Protein AF-A0A1J4WIC3-F1 (afdb_monomer)

Secondary structure (DSSP, 8-state):
-----TT---HHHHHHHHHHHHT-S-S-HHHHHHHHHHHTT-GGGHHHHHHHHHHHHHHHHH-----HHH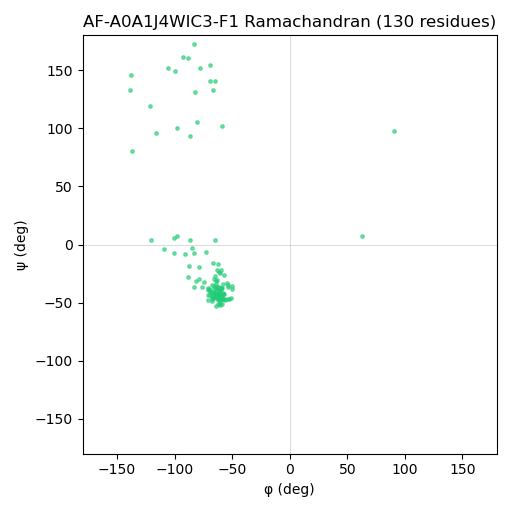HHHHHHHHHHHHHH-TTTS-HHHHHHHHHHHHHS---HHHHHHHHHHHHHHHHHHHHHTT--

pLDDT: mean 83.4, std 13.06, range [35.38, 94.88]

Sequence (132 aa):
MYNNSKDGVTLYNLKEKADQLAKSDRWEPYEYLDTCMKLQFFPAQFTLCQKLVKRAYTVLKRDNGADFETYRLLYDAGIEFLMKDPKNGDSEVVEFAFKKMKETKYKRKHMRIIFESWCELKKFRCLAKRLP

Structure (mmCIF, N/CA/C/O backbone):
data_AF-A0A1J4WIC3-F1
#
_entry.id   AF-A0A1J4WIC3-F1
#
loop_
_atom_site.group_PDB
_atom_site.id
_atom_site.type_symbol
_atom_site.label_atom_id
_atom_site.label_alt_id
_atom_site.label_comp_id
_atom_site.label_asym_id
_atom_site.label_entity_id
_atom_site.label_seq_id
_atom_site.pdbx_PDB_ins_code
_atom_site.Cartn_x
_atom_site.Cartn_y
_atom_site.Cartn_z
_atom_site.occupancy
_atom_site.B_iso_or_equiv
_atom_site.auth_seq_id
_atom_site.auth_comp_id
_atom_site.auth_asym_id
_atom_site.auth_atom_id
_atom_site.pdbx_PDB_model_num
ATOM 1 N N . MET A 1 1 ? -2.983 -13.732 -30.583 1.00 35.38 1 MET A N 1
ATOM 2 C CA . MET A 1 1 ? -4.301 -13.128 -30.294 1.00 35.38 1 MET A CA 1
ATOM 3 C C . MET A 1 1 ? -4.530 -13.226 -28.793 1.00 35.38 1 MET A C 1
ATOM 5 O O . MET A 1 1 ? -4.746 -14.326 -28.311 1.00 35.38 1 MET A O 1
ATOM 9 N N . TYR A 1 2 ? -4.385 -12.130 -28.046 1.00 36.31 2 TYR A N 1
ATOM 10 C CA . TYR A 1 2 ? -4.683 -12.112 -26.608 1.00 36.31 2 TYR A CA 1
ATOM 11 C C . TYR A 1 2 ? -6.087 -11.544 -26.423 1.00 36.31 2 TYR A C 1
ATOM 13 O O . TYR A 1 2 ? -6.286 -10.339 -26.538 1.00 36.31 2 TYR A O 1
ATOM 21 N N . ASN A 1 3 ? -7.053 -12.438 -26.213 1.00 45.88 3 ASN A N 1
ATOM 22 C CA . ASN A 1 3 ? -8.435 -12.092 -25.907 1.00 45.88 3 ASN A CA 1
ATOM 23 C C . ASN A 1 3 ? -8.708 -12.201 -24.404 1.00 45.88 3 ASN A C 1
ATOM 25 O O . ASN A 1 3 ? -8.196 -13.099 -23.737 1.00 45.88 3 ASN A O 1
ATOM 29 N N . ASN A 1 4 ? -9.641 -11.345 -23.981 1.00 44.97 4 ASN A N 1
ATOM 30 C CA . ASN A 1 4 ? -10.425 -11.321 -22.744 1.00 44.97 4 ASN A CA 1
ATOM 31 C C . ASN A 1 4 ? -9.863 -10.541 -21.545 1.00 44.97 4 ASN A C 1
ATOM 33 O O . ASN A 1 4 ? -9.182 -11.084 -20.681 1.00 44.97 4 ASN A O 1
ATOM 37 N N . SER A 1 5 ? -10.354 -9.311 -21.385 1.00 40.91 5 SER A N 1
ATOM 38 C CA . SER A 1 5 ? -10.772 -8.812 -20.072 1.00 40.91 5 SER A CA 1
ATOM 39 C C . SER A 1 5 ? -12.081 -8.027 -20.223 1.00 40.91 5 SER A C 1
ATOM 41 O O . SER A 1 5 ? -12.243 -7.217 -21.133 1.00 40.91 5 SER A O 1
ATOM 43 N N . LYS A 1 6 ? -13.049 -8.319 -19.348 1.00 46.81 6 LYS A N 1
ATOM 44 C CA . LYS A 1 6 ? -14.433 -7.811 -19.358 1.00 46.81 6 LYS A CA 1
ATOM 45 C C . LYS A 1 6 ? -14.574 -6.291 -19.136 1.00 46.81 6 LYS A C 1
ATOM 47 O O . LYS A 1 6 ? -15.695 -5.806 -19.138 1.00 46.81 6 LYS A O 1
ATOM 52 N N . ASP A 1 7 ? -13.467 -5.555 -19.036 1.00 54.28 7 ASP A N 1
ATOM 53 C CA . ASP A 1 7 ? -13.445 -4.117 -18.733 1.00 54.28 7 ASP A CA 1
ATOM 54 C C . ASP A 1 7 ? -12.781 -3.254 -19.823 1.00 54.28 7 ASP A C 1
ATOM 56 O O . ASP A 1 7 ? -12.607 -2.053 -19.637 1.00 54.28 7 ASP A O 1
ATOM 60 N N . GLY A 1 8 ? -12.357 -3.827 -20.959 1.00 52.88 8 GLY A N 1
ATOM 61 C CA . GLY A 1 8 ? -11.745 -3.055 -22.057 1.00 52.88 8 GLY A CA 1
ATOM 62 C C . GLY A 1 8 ? -10.420 -2.351 -21.706 1.00 52.88 8 GLY A C 1
ATOM 63 O O . GLY A 1 8 ? -9.888 -1.588 -22.512 1.00 52.88 8 GLY A O 1
ATOM 64 N N . VAL A 1 9 ? -9.855 -2.603 -20.520 1.00 58.47 9 VAL A N 1
ATOM 65 C CA . VAL A 1 9 ? -8.570 -2.040 -20.098 1.00 58.47 9 VAL A CA 1
ATOM 66 C C . VAL A 1 9 ? -7.444 -2.860 -20.721 1.00 58.47 9 VAL A C 1
ATOM 68 O O . VAL A 1 9 ? -7.148 -3.976 -20.291 1.00 58.47 9 VAL A O 1
ATOM 71 N N . THR A 1 10 ? -6.797 -2.299 -21.740 1.00 71.31 10 THR A N 1
ATOM 72 C CA . THR A 1 10 ? -5.546 -2.834 -22.285 1.00 71.31 10 THR A CA 1
ATOM 73 C C . THR A 1 10 ? -4.372 -2.447 -21.376 1.00 71.31 10 THR A C 1
ATOM 75 O O . THR A 1 10 ? -4.399 -1.406 -20.715 1.00 71.31 10 THR A O 1
ATOM 78 N N . LEU A 1 11 ? -3.306 -3.258 -21.351 1.00 70.00 11 LEU A N 1
ATOM 79 C CA . LEU A 1 11 ? -2.077 -2.946 -20.600 1.00 70.00 11 LEU A CA 1
ATOM 80 C C . LEU A 1 11 ? -1.507 -1.565 -20.967 1.00 70.00 11 LEU A C 1
ATOM 82 O O . LEU A 1 11 ? -1.012 -0.848 -20.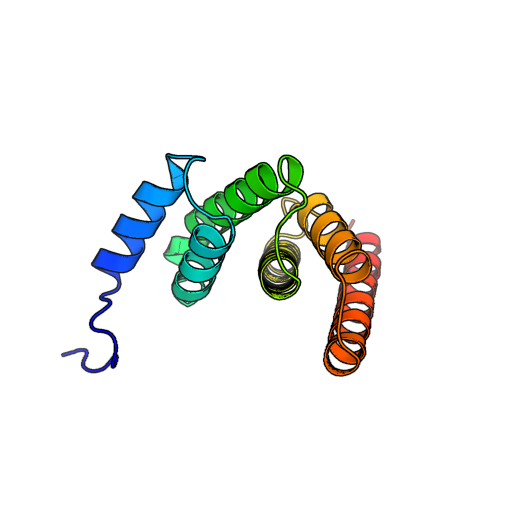101 1.00 70.00 11 LEU A O 1
ATOM 86 N N . TYR A 1 12 ? -1.600 -1.186 -22.242 1.00 72.00 12 TYR A N 1
ATOM 87 C CA . TYR A 1 12 ? -1.160 0.120 -22.726 1.00 72.00 12 TYR A CA 1
ATOM 88 C C . TYR A 1 12 ? -1.925 1.264 -22.041 1.00 72.00 12 TYR A C 1
ATOM 90 O O . TYR A 1 12 ? -1.302 2.142 -21.445 1.00 72.00 12 TYR A O 1
ATOM 98 N N . ASN A 1 13 ? -3.260 1.186 -22.016 1.00 83.31 13 ASN A N 1
ATOM 99 C CA . ASN A 1 13 ? -4.114 2.188 -21.371 1.00 83.31 13 ASN A CA 1
ATOM 100 C C . ASN A 1 13 ? -3.861 2.258 -19.856 1.00 83.31 13 ASN A C 1
ATOM 102 O O . ASN A 1 13 ? -3.872 3.335 -19.260 1.00 83.31 13 ASN A O 1
ATOM 106 N N . LEU A 1 14 ? -3.608 1.107 -19.223 1.00 85.44 14 LEU A N 1
ATOM 107 C CA . LEU A 1 14 ? -3.327 1.038 -17.790 1.00 85.44 14 LEU A CA 1
ATOM 108 C C . LEU A 1 14 ? -1.986 1.692 -17.431 1.00 85.44 14 LEU A C 1
ATOM 110 O O . LEU A 1 14 ? -1.899 2.412 -16.437 1.00 85.44 14 LEU A O 1
ATOM 114 N N . LYS A 1 15 ? -0.950 1.468 -18.248 1.00 87.94 15 LYS A N 1
ATOM 115 C CA . LYS A 1 15 ? 0.357 2.106 -18.071 1.00 87.94 15 LYS A CA 1
ATOM 116 C C . LYS A 1 15 ? 0.264 3.619 -18.260 1.00 87.94 15 LYS A C 1
ATOM 118 O O . LYS A 1 15 ? 0.785 4.359 -17.434 1.00 87.94 15 LYS A O 1
ATOM 123 N N . GLU A 1 16 ? -0.427 4.078 -19.300 1.00 89.12 16 GLU A N 1
ATOM 124 C CA . GLU A 1 16 ? -0.601 5.510 -19.551 1.00 89.12 16 GLU A CA 1
ATOM 125 C C . GLU A 1 16 ? -1.312 6.203 -18.380 1.00 89.12 16 GLU A C 1
ATOM 127 O O . GLU A 1 16 ? -0.838 7.228 -17.885 1.00 89.12 16 GLU A O 1
ATOM 132 N N . LYS A 1 17 ? -2.387 5.594 -17.858 1.00 89.62 17 LYS A N 1
ATOM 133 C CA . LYS A 1 17 ? -3.067 6.079 -16.648 1.00 89.62 17 LYS A CA 1
ATOM 134 C C . LYS A 1 17 ? -2.110 6.151 -15.456 1.00 89.62 17 LYS A C 1
ATOM 136 O O . LYS A 1 17 ? -2.073 7.157 -14.752 1.00 89.62 17 LYS A O 1
ATOM 141 N N . ALA A 1 18 ? -1.321 5.107 -15.229 1.00 90.50 18 ALA A N 1
ATOM 142 C CA . ALA A 1 18 ? -0.351 5.077 -14.141 1.00 90.50 18 ALA A CA 1
ATOM 143 C C . ALA A 1 18 ? 0.729 6.164 -14.272 1.00 90.50 18 ALA A C 1
ATOM 145 O O . ALA A 1 18 ? 1.076 6.811 -13.283 1.00 90.50 18 ALA A O 1
ATOM 146 N N . ASP A 1 19 ? 1.218 6.420 -15.484 1.00 91.62 19 ASP A N 1
ATOM 147 C CA . ASP A 1 19 ? 2.176 7.492 -15.758 1.00 91.62 19 ASP A CA 1
ATOM 148 C C . ASP A 1 19 ? 1.568 8.887 -15.527 1.00 91.62 19 ASP A C 1
ATOM 150 O O . ASP A 1 19 ? 2.260 9.787 -15.043 1.00 91.62 19 ASP A O 1
ATOM 154 N N . GLN A 1 20 ? 0.282 9.084 -15.835 1.00 91.19 20 GLN A N 1
ATOM 155 C CA . GLN A 1 20 ? -0.441 10.325 -15.531 1.00 91.19 20 GLN A CA 1
ATOM 156 C C . GLN A 1 20 ? -0.618 10.522 -14.020 1.00 91.19 20 GLN A C 1
ATOM 158 O O . GLN A 1 20 ? -0.311 11.596 -13.495 1.00 91.19 20 GLN A O 1
ATOM 163 N N . LEU A 1 21 ? -1.049 9.475 -13.309 1.00 91.75 21 LEU A N 1
ATOM 164 C CA . LEU A 1 21 ? -1.207 9.489 -11.854 1.00 91.75 21 LEU A CA 1
ATOM 165 C C . LEU A 1 21 ? 0.124 9.801 -11.156 1.00 91.75 21 LEU A C 1
ATOM 167 O O . LEU A 1 21 ? 0.181 10.674 -10.297 1.00 91.75 21 LEU A O 1
ATOM 171 N N . ALA A 1 22 ? 1.233 9.185 -11.574 1.00 89.88 22 ALA A N 1
ATOM 172 C CA . ALA A 1 22 ? 2.544 9.393 -10.953 1.00 89.88 22 ALA A CA 1
ATOM 173 C C . ALA A 1 22 ? 3.041 10.860 -10.990 1.00 89.88 22 ALA A C 1
ATOM 175 O O . ALA A 1 22 ? 3.891 11.253 -10.177 1.00 89.88 22 ALA A O 1
ATOM 176 N N . LYS A 1 23 ? 2.517 11.681 -11.911 1.00 89.69 23 LYS A N 1
ATOM 177 C CA . LYS A 1 23 ? 2.922 13.079 -12.131 1.00 89.69 23 LYS A CA 1
ATOM 178 C C . LYS A 1 23 ? 2.125 14.108 -11.317 1.00 89.69 23 LYS A C 1
ATOM 180 O O . LYS A 1 23 ? 2.511 15.272 -11.317 1.00 89.69 23 LYS A O 1
ATOM 185 N N . SER A 1 24 ? 1.051 13.721 -10.627 1.00 85.25 24 SER A N 1
ATOM 186 C CA . SER A 1 24 ? 0.139 14.655 -9.947 1.00 85.25 24 SER A CA 1
ATOM 187 C C . SER A 1 24 ? -0.269 14.150 -8.564 1.00 85.25 24 SER A C 1
ATOM 189 O O . SER A 1 24 ? -0.467 12.954 -8.390 1.00 85.25 24 SER A O 1
ATOM 191 N N . ASP A 1 25 ? -0.453 15.065 -7.607 1.00 82.00 25 ASP A N 1
ATOM 192 C CA . ASP A 1 25 ? -1.013 14.800 -6.264 1.00 82.00 25 ASP A CA 1
ATOM 193 C C . ASP A 1 25 ? -2.515 15.133 -6.165 1.00 82.00 25 ASP A C 1
ATOM 195 O O . ASP A 1 25 ? -3.072 15.161 -5.074 1.00 82.00 25 ASP A O 1
ATOM 199 N N . ARG A 1 26 ? -3.169 15.469 -7.285 1.00 86.62 26 ARG A N 1
ATOM 200 C CA . ARG A 1 26 ? -4.570 15.932 -7.299 1.00 86.62 26 ARG A CA 1
ATOM 201 C C . ARG A 1 26 ? -5.608 14.808 -7.328 1.00 86.62 26 ARG A C 1
ATOM 203 O O . ARG A 1 26 ? -6.793 15.112 -7.379 1.00 86.62 26 ARG A O 1
ATOM 210 N N . TRP A 1 27 ? -5.171 13.557 -7.396 1.00 88.38 27 TRP A N 1
ATOM 211 C CA . TRP A 1 27 ? -6.071 12.417 -7.534 1.00 88.38 27 TRP A CA 1
ATOM 212 C C . TRP A 1 27 ? -6.426 11.845 -6.169 1.00 88.38 27 TRP A C 1
ATOM 214 O O . TRP A 1 27 ? -5.715 12.066 -5.185 1.00 88.38 27 TRP A O 1
ATOM 224 N N . GLU A 1 28 ? -7.507 11.077 -6.119 1.00 90.62 28 GLU A N 1
ATOM 225 C CA . GLU A 1 28 ? -7.897 10.409 -4.886 1.00 90.62 28 GLU A CA 1
ATOM 226 C C . GLU A 1 28 ? -6.893 9.290 -4.550 1.00 90.62 28 GLU A C 1
ATOM 228 O O . GLU A 1 28 ? -6.464 8.555 -5.448 1.00 90.62 28 GLU A O 1
ATOM 233 N N . PRO A 1 29 ? -6.524 9.085 -3.269 1.00 92.44 29 PRO A N 1
ATOM 234 C CA . PRO A 1 29 ? -5.584 8.040 -2.862 1.00 92.44 29 PRO A CA 1
ATOM 235 C C . PRO A 1 29 ? -5.910 6.648 -3.413 1.00 92.44 29 PRO A C 1
ATOM 237 O O . PRO A 1 29 ? -5.007 5.906 -3.809 1.00 92.44 29 PRO A O 1
ATOM 240 N N . TYR A 1 30 ? -7.200 6.304 -3.472 1.00 92.88 30 TYR A N 1
ATOM 241 C CA . TYR A 1 30 ? -7.648 5.010 -3.977 1.00 92.88 30 TYR A CA 1
ATOM 242 C C . TYR A 1 30 ? -7.295 4.816 -5.460 1.00 92.88 30 TYR A C 1
ATOM 244 O O . TYR A 1 30 ? -7.027 3.690 -5.862 1.00 92.88 30 TYR A O 1
ATOM 252 N N . GLU A 1 31 ? -7.240 5.877 -6.273 1.00 91.94 31 GLU A N 1
ATOM 253 C CA . GLU A 1 31 ? -6.972 5.766 -7.712 1.00 91.94 31 GLU A CA 1
ATOM 254 C C . GLU A 1 31 ? -5.533 5.337 -7.991 1.00 91.94 31 GLU A C 1
ATOM 256 O O . GLU A 1 31 ? -5.286 4.509 -8.875 1.00 91.94 31 GLU A O 1
ATOM 261 N N . TYR A 1 32 ? -4.580 5.856 -7.211 1.00 92.88 32 TYR A N 1
ATOM 262 C CA . TYR A 1 32 ? -3.188 5.413 -7.257 1.00 92.88 32 TYR A CA 1
ATOM 263 C C . TYR A 1 32 ? -3.076 3.934 -6.879 1.00 92.88 32 TYR A C 1
ATOM 265 O O . TYR A 1 32 ? -2.385 3.173 -7.560 1.00 92.88 32 TYR A O 1
ATOM 273 N N . LEU A 1 33 ? -3.761 3.530 -5.805 1.00 93.19 33 LEU A N 1
ATOM 274 C CA . LEU A 1 33 ? -3.688 2.181 -5.248 1.00 93.19 33 LEU A CA 1
ATOM 275 C C . LEU A 1 33 ? -4.379 1.155 -6.149 1.00 93.19 33 LEU A C 1
ATOM 277 O O . LEU A 1 33 ? -3.767 0.150 -6.486 1.00 93.19 33 LEU A O 1
ATOM 281 N N . ASP A 1 34 ? -5.595 1.427 -6.620 1.00 91.56 34 ASP A N 1
ATOM 282 C CA . ASP A 1 34 ? -6.323 0.573 -7.567 1.00 91.56 34 ASP A CA 1
ATOM 283 C C . ASP A 1 34 ? -5.529 0.379 -8.867 1.00 91.56 34 ASP A C 1
ATOM 285 O O . ASP A 1 34 ? -5.365 -0.743 -9.355 1.00 91.56 34 ASP A O 1
ATOM 289 N N . THR A 1 35 ? -4.946 1.459 -9.396 1.00 91.56 35 THR A N 1
ATOM 290 C CA . THR A 1 35 ? -4.098 1.374 -10.592 1.00 91.56 35 THR A CA 1
ATOM 291 C C . THR A 1 35 ? -2.835 0.549 -10.320 1.00 91.56 35 THR A C 1
ATOM 293 O O . THR A 1 35 ? -2.471 -0.301 -11.133 1.00 91.56 35 THR A O 1
ATOM 296 N N . CYS A 1 36 ? -2.197 0.730 -9.160 1.00 91.81 36 CYS A N 1
ATOM 297 C CA . CYS A 1 36 ? -1.055 -0.077 -8.733 1.00 91.81 36 CYS A CA 1
ATOM 298 C C . CYS A 1 36 ? -1.409 -1.571 -8.621 1.00 91.81 36 CYS A C 1
ATOM 300 O O . CYS A 1 36 ? -0.671 -2.409 -9.139 1.00 91.81 36 CYS A O 1
ATOM 302 N N . MET A 1 37 ? -2.555 -1.909 -8.023 1.00 88.56 37 MET A N 1
ATOM 303 C CA . MET A 1 37 ? -3.030 -3.290 -7.882 1.00 88.56 37 MET A CA 1
ATOM 304 C C . MET A 1 37 ? -3.333 -3.944 -9.231 1.00 88.56 37 MET A C 1
ATOM 306 O O . MET A 1 37 ? -3.143 -5.145 -9.397 1.00 88.56 37 MET A O 1
ATOM 310 N N . LYS A 1 38 ? -3.768 -3.182 -10.234 1.00 88.38 38 LYS A N 1
ATOM 311 C CA . LYS A 1 38 ? -3.938 -3.712 -11.596 1.00 88.38 38 LYS A CA 1
ATOM 312 C C . LYS A 1 38 ? -2.595 -3.907 -12.302 1.00 88.38 38 LYS A C 1
ATOM 314 O O . LYS A 1 38 ? -2.445 -4.832 -13.096 1.00 88.38 38 LYS A O 1
ATOM 319 N N . LEU A 1 39 ? -1.609 -3.063 -12.005 1.00 86.88 39 LEU A N 1
ATOM 320 C CA . LEU A 1 39 ? -0.267 -3.151 -12.578 1.00 86.88 39 LEU A CA 1
ATOM 321 C C . LEU A 1 39 ? 0.619 -4.231 -11.938 1.00 86.88 39 LEU A C 1
ATOM 323 O O . LEU A 1 39 ? 1.579 -4.660 -12.576 1.00 86.88 39 LEU A O 1
ATOM 327 N N . GLN A 1 40 ? 0.303 -4.703 -10.726 1.00 81.00 40 GLN A N 1
ATOM 328 C CA . GLN A 1 40 ? 1.129 -5.671 -9.984 1.00 81.00 40 GLN A CA 1
ATOM 329 C C . GLN A 1 40 ? 1.389 -6.983 -10.755 1.00 81.00 40 GLN A C 1
ATOM 331 O O . GLN A 1 40 ? 2.417 -7.629 -10.560 1.00 81.00 40 GLN A O 1
ATOM 336 N N . PHE A 1 41 ? 0.493 -7.351 -11.681 1.00 81.12 41 PHE A N 1
ATOM 337 C CA . PHE A 1 41 ? 0.621 -8.534 -12.542 1.00 81.12 41 PHE A CA 1
ATOM 338 C C . PHE A 1 41 ? 1.682 -8.385 -13.645 1.00 81.12 41 PHE A C 1
ATOM 340 O O . PHE A 1 41 ? 1.977 -9.349 -14.349 1.00 81.12 41 PHE A O 1
ATOM 347 N N . PHE A 1 42 ? 2.269 -7.196 -13.799 1.00 84.94 42 PHE A N 1
ATOM 348 C CA . PHE A 1 42 ? 3.279 -6.884 -14.803 1.00 84.94 42 PHE A CA 1
ATOM 349 C C . PHE A 1 42 ? 4.602 -6.528 -14.110 1.00 84.94 42 PHE A C 1
ATOM 351 O O . PHE A 1 42 ? 4.814 -5.365 -13.763 1.00 84.94 42 PHE A O 1
ATOM 358 N N . PRO A 1 43 ? 5.540 -7.483 -13.942 1.00 82.75 43 PRO A N 1
ATOM 359 C CA . PRO A 1 43 ? 6.787 -7.256 -13.203 1.00 82.75 43 PRO A CA 1
ATOM 360 C C . PRO A 1 43 ? 7.605 -6.056 -13.702 1.00 82.75 43 PRO A C 1
ATOM 362 O O . PRO A 1 43 ? 8.205 -5.338 -12.907 1.00 82.75 43 PRO A O 1
ATOM 365 N N . ALA A 1 44 ? 7.565 -5.779 -15.010 1.00 85.88 44 ALA A N 1
ATOM 366 C CA . ALA A 1 44 ? 8.229 -4.626 -15.623 1.00 85.88 44 ALA A CA 1
ATOM 367 C C . ALA A 1 44 ? 7.706 -3.259 -15.129 1.00 85.88 44 ALA A C 1
ATOM 369 O O . ALA A 1 44 ? 8.361 -2.243 -15.344 1.00 85.88 44 ALA A O 1
ATOM 370 N N . GLN A 1 45 ? 6.533 -3.215 -14.488 1.00 87.94 45 GLN A N 1
ATOM 371 C CA . GLN A 1 45 ? 5.906 -1.998 -13.963 1.00 87.94 45 GLN A CA 1
ATOM 372 C C . GLN A 1 45 ? 6.111 -1.819 -12.452 1.00 87.94 45 GLN A C 1
ATOM 374 O O . GLN A 1 45 ? 5.597 -0.862 -11.877 1.00 87.94 45 GLN A O 1
ATOM 379 N N . PHE A 1 46 ? 6.903 -2.679 -11.801 1.00 86.81 46 PHE A N 1
ATOM 380 C CA . PHE A 1 46 ? 7.143 -2.638 -10.356 1.00 86.81 46 PHE A CA 1
ATOM 381 C C . PHE A 1 46 ? 7.573 -1.251 -9.843 1.00 86.81 46 PHE A C 1
ATOM 383 O O . PHE A 1 46 ? 7.005 -0.738 -8.881 1.00 86.81 46 PHE A O 1
ATOM 390 N N . THR A 1 47 ? 8.514 -0.587 -10.519 1.00 88.06 47 THR A N 1
ATOM 391 C CA . THR A 1 47 ? 8.961 0.765 -10.135 1.00 88.06 47 THR A CA 1
ATOM 392 C C . THR A 1 47 ? 7.847 1.810 -10.257 1.00 88.06 47 THR A C 1
ATOM 394 O O . THR A 1 47 ? 7.791 2.754 -9.469 1.00 88.06 47 THR A O 1
ATOM 397 N N . LEU A 1 48 ? 6.950 1.666 -11.235 1.00 90.19 48 LEU A N 1
ATOM 398 C CA . LEU A 1 48 ? 5.813 2.569 -11.408 1.00 90.19 48 LEU A CA 1
ATOM 399 C C . LEU A 1 48 ? 4.780 2.357 -10.293 1.00 90.19 48 LEU A C 1
ATOM 401 O O . LEU A 1 48 ? 4.353 3.327 -9.672 1.00 90.19 48 LEU A O 1
ATOM 405 N N . CYS A 1 49 ? 4.479 1.102 -9.953 1.00 90.69 49 CYS A N 1
ATOM 406 C CA . CYS A 1 49 ? 3.675 0.725 -8.787 1.00 90.69 49 CYS A CA 1
ATOM 407 C C . CYS A 1 49 ? 4.223 1.333 -7.483 1.00 90.69 49 CYS A C 1
ATOM 409 O O . CYS A 1 49 ? 3.481 1.970 -6.735 1.00 90.69 49 CYS A O 1
ATOM 411 N N . GLN A 1 50 ? 5.535 1.235 -7.245 1.00 89.38 50 GLN A N 1
ATOM 412 C CA . GLN A 1 50 ? 6.180 1.859 -6.083 1.00 89.38 50 GLN A CA 1
ATOM 413 C C . GLN A 1 50 ? 5.972 3.377 -6.031 1.00 89.38 50 GLN A C 1
ATOM 415 O O . GLN A 1 50 ? 5.678 3.925 -4.966 1.00 89.38 50 GLN A O 1
ATOM 420 N N . LYS A 1 51 ? 6.085 4.071 -7.171 1.00 91.31 51 LYS A N 1
ATOM 421 C CA . LYS A 1 51 ? 5.820 5.517 -7.247 1.00 91.31 51 LYS A CA 1
ATOM 422 C C . LYS A 1 51 ? 4.365 5.846 -6.907 1.00 91.31 51 LYS A C 1
ATOM 424 O O . LYS A 1 51 ? 4.132 6.798 -6.165 1.00 91.31 51 LYS A O 1
ATOM 429 N N . LEU A 1 52 ? 3.407 5.062 -7.406 1.00 93.50 52 LEU A N 1
ATOM 430 C CA . LEU A 1 52 ? 1.981 5.253 -7.119 1.00 93.50 52 LEU A CA 1
ATOM 431 C C . LEU A 1 52 ? 1.661 5.065 -5.632 1.00 93.50 52 LEU A C 1
ATOM 433 O O . LEU A 1 52 ? 0.980 5.902 -5.048 1.00 93.50 52 LEU A O 1
ATOM 437 N N . VAL A 1 53 ? 2.206 4.032 -4.989 1.00 93.25 53 VAL A N 1
ATOM 438 C CA . VAL A 1 53 ? 2.020 3.803 -3.545 1.00 93.25 53 VAL A CA 1
ATOM 439 C C . VAL A 1 53 ? 2.625 4.929 -2.712 1.00 93.25 53 VAL A C 1
ATOM 441 O O . VAL A 1 53 ? 1.978 5.415 -1.788 1.00 93.25 53 VAL A O 1
ATOM 444 N N . LYS A 1 54 ? 3.828 5.409 -3.056 1.00 91.81 54 LYS A N 1
ATOM 445 C CA . LYS A 1 54 ? 4.439 6.556 -2.360 1.00 91.81 54 LYS A CA 1
ATOM 446 C C . LYS A 1 54 ? 3.620 7.841 -2.529 1.00 91.81 54 LYS A C 1
ATOM 448 O O . LYS A 1 54 ? 3.510 8.627 -1.586 1.00 91.81 54 LYS A O 1
ATOM 453 N N . ARG A 1 55 ? 3.015 8.054 -3.702 1.00 92.38 55 ARG A N 1
ATOM 454 C CA . ARG A 1 55 ? 2.075 9.163 -3.939 1.00 92.38 55 ARG A CA 1
ATOM 455 C C . ARG A 1 55 ? 0.826 9.024 -3.072 1.00 92.38 55 ARG A C 1
ATOM 457 O O . ARG A 1 55 ? 0.544 9.940 -2.307 1.00 92.38 55 ARG A O 1
ATOM 464 N N . ALA A 1 56 ? 0.156 7.870 -3.107 1.00 94.00 56 ALA A N 1
ATOM 465 C CA . ALA A 1 56 ? -1.017 7.591 -2.274 1.00 94.00 56 ALA A CA 1
ATOM 466 C C . ALA A 1 56 ? -0.728 7.854 -0.791 1.00 94.00 56 ALA A C 1
ATOM 468 O O . ALA A 1 56 ? -1.471 8.562 -0.117 1.00 94.00 56 ALA A O 1
ATOM 469 N N . TYR A 1 57 ? 0.408 7.351 -0.307 1.00 94.00 57 TYR A N 1
ATOM 470 C CA . TYR A 1 57 ? 0.899 7.605 1.041 1.00 94.00 57 TYR A CA 1
ATOM 471 C C . TYR A 1 57 ? 1.068 9.099 1.351 1.00 94.00 57 TYR A C 1
ATOM 473 O O . TYR A 1 57 ? 0.614 9.571 2.392 1.00 94.00 57 TYR A O 1
ATOM 481 N N . THR A 1 58 ? 1.690 9.857 0.445 1.00 92.31 58 THR A N 1
ATOM 482 C CA . THR A 1 58 ? 1.906 11.303 0.613 1.00 92.31 58 THR A CA 1
ATOM 483 C C . THR A 1 58 ? 0.585 12.064 0.719 1.00 92.31 58 THR A C 1
ATOM 485 O O . THR A 1 58 ? 0.470 12.967 1.549 1.00 92.31 58 THR A O 1
ATOM 488 N N . VAL A 1 59 ? -0.415 11.692 -0.086 1.00 92.88 59 VAL A N 1
ATOM 489 C CA . VAL A 1 59 ? -1.758 12.288 -0.031 1.00 92.88 59 VAL A CA 1
ATOM 490 C C . VAL A 1 59 ? -2.451 11.922 1.287 1.00 92.88 59 VAL A C 1
ATOM 492 O O . VAL A 1 59 ? -2.885 12.810 2.016 1.00 92.88 59 VAL A O 1
ATOM 495 N N . LEU A 1 60 ? -2.451 10.642 1.670 1.00 92.56 60 LEU A N 1
ATOM 496 C CA . LEU A 1 60 ? -3.074 10.153 2.910 1.00 92.56 60 LEU A CA 1
ATOM 497 C C . LEU A 1 60 ? -2.419 10.689 4.188 1.00 92.56 60 LEU A C 1
ATOM 499 O O . LEU A 1 60 ? -3.065 10.800 5.224 1.00 92.56 60 LEU A O 1
ATOM 503 N N . LYS A 1 61 ? -1.132 11.044 4.156 1.00 91.50 61 LYS A N 1
ATOM 504 C CA . LYS A 1 61 ? -0.484 11.725 5.287 1.00 91.50 61 LYS A CA 1
ATOM 505 C C . LYS A 1 61 ? -1.053 13.122 5.536 1.00 91.50 61 LYS A C 1
ATOM 507 O O . LYS A 1 61 ? -1.001 13.596 6.670 1.00 91.50 61 LYS A O 1
ATOM 512 N N . ARG A 1 62 ? -1.538 13.790 4.487 1.00 88.69 62 ARG A N 1
ATOM 513 C CA . ARG A 1 62 ? -2.098 15.147 4.552 1.00 88.69 62 ARG A CA 1
ATOM 514 C C . ARG A 1 62 ? -3.592 15.130 4.869 1.00 88.69 62 ARG A C 1
ATOM 516 O O . ARG A 1 62 ? -4.073 16.074 5.487 1.00 88.69 62 ARG A O 1
ATOM 523 N N . ASP A 1 63 ? -4.292 14.064 4.487 1.00 77.62 63 ASP A N 1
ATOM 524 C CA . ASP A 1 63 ? -5.737 13.923 4.647 1.00 77.62 63 ASP A CA 1
ATOM 525 C C . ASP A 1 63 ? -6.114 12.696 5.498 1.00 77.62 63 ASP A C 1
ATOM 527 O O . ASP A 1 63 ? -5.838 11.552 5.145 1.00 77.62 63 ASP A O 1
ATOM 531 N N . ASN A 1 64 ? -6.787 12.935 6.628 1.00 66.81 64 ASN A N 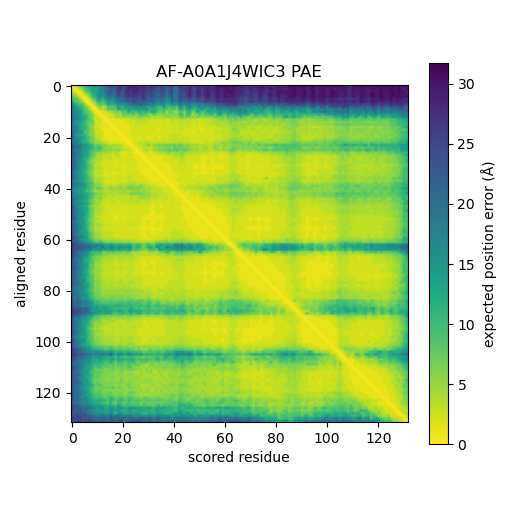1
ATOM 532 C CA . ASN A 1 64 ? -7.239 11.884 7.546 1.00 66.81 64 ASN A CA 1
ATOM 533 C C . ASN A 1 64 ? -8.622 11.297 7.183 1.00 66.81 64 ASN A C 1
ATOM 535 O O . ASN A 1 64 ? -9.134 10.474 7.944 1.00 66.81 64 ASN A O 1
ATOM 539 N N . GLY A 1 65 ? -9.238 11.708 6.069 1.00 76.12 65 GLY A N 1
ATOM 540 C CA . GLY A 1 65 ? -10.613 11.354 5.699 1.00 76.12 65 GLY A CA 1
ATOM 541 C C . GLY A 1 65 ? -10.818 10.006 4.997 1.00 76.12 65 GLY A C 1
ATOM 542 O O . GLY A 1 65 ? -11.965 9.611 4.793 1.00 76.12 65 GLY A O 1
ATOM 543 N N . ALA A 1 66 ? -9.753 9.289 4.629 1.00 86.00 66 ALA A N 1
ATOM 544 C CA . ALA A 1 66 ? -9.886 8.056 3.852 1.00 86.00 66 ALA A CA 1
ATOM 545 C C . ALA A 1 66 ? -10.523 6.892 4.633 1.00 86.00 66 ALA A C 1
ATOM 547 O O . ALA A 1 66 ? -10.453 6.801 5.865 1.00 86.00 66 ALA A O 1
ATOM 548 N N . ASP A 1 67 ? -11.141 5.971 3.894 1.00 90.31 67 ASP A N 1
ATOM 549 C CA . ASP A 1 67 ? -11.814 4.812 4.466 1.00 90.31 67 ASP A CA 1
ATOM 550 C C . ASP A 1 67 ? -10.856 3.649 4.782 1.00 90.31 67 ASP A C 1
ATOM 552 O O . ASP A 1 67 ? -9.666 3.650 4.459 1.00 90.31 67 ASP A O 1
ATOM 556 N N . PHE A 1 68 ? -11.392 2.626 5.452 1.00 91.12 68 PHE A N 1
ATOM 557 C CA . PHE A 1 68 ? -10.618 1.454 5.859 1.00 91.12 68 PHE A CA 1
ATOM 558 C C . PHE A 1 68 ? -10.001 0.722 4.661 1.00 91.12 68 PHE A C 1
ATOM 560 O O . PHE A 1 68 ? -8.875 0.239 4.764 1.00 91.12 68 PHE A O 1
ATOM 567 N N . GLU A 1 69 ? -10.728 0.627 3.544 1.00 91.50 69 GLU A N 1
ATOM 568 C CA . GLU A 1 69 ? -10.276 -0.141 2.382 1.00 91.50 69 GLU A CA 1
ATOM 569 C C . GLU A 1 69 ? -9.104 0.551 1.688 1.00 91.50 69 GLU A C 1
ATOM 571 O O . GLU A 1 69 ? -8.142 -0.107 1.309 1.00 91.50 69 GLU A O 1
ATOM 576 N N . THR A 1 70 ? -9.112 1.881 1.624 1.00 93.50 70 THR A N 1
ATOM 577 C CA . THR A 1 70 ? -7.988 2.664 1.103 1.00 93.50 70 THR A CA 1
ATOM 578 C C . THR A 1 70 ? -6.715 2.416 1.915 1.00 93.50 70 THR A C 1
ATOM 580 O O . THR A 1 70 ? -5.654 2.141 1.349 1.00 93.50 70 THR A O 1
ATOM 583 N N . TYR A 1 71 ? -6.806 2.438 3.250 1.00 94.25 71 TYR A N 1
ATOM 584 C CA . TYR A 1 71 ? -5.655 2.120 4.101 1.00 94.25 71 TYR A CA 1
ATOM 585 C C . TYR A 1 71 ? -5.234 0.652 4.005 1.00 94.25 71 TYR A C 1
ATOM 587 O O . TYR A 1 71 ? -4.041 0.363 4.044 1.00 94.25 71 TYR A O 1
ATOM 595 N N . ARG A 1 72 ? -6.182 -0.275 3.841 1.00 93.44 72 ARG A N 1
ATOM 596 C CA . ARG A 1 72 ? -5.878 -1.690 3.613 1.00 93.44 72 ARG A CA 1
ATOM 597 C C . ARG A 1 72 ? -5.115 -1.898 2.304 1.00 93.44 72 ARG A C 1
ATOM 599 O O . ARG A 1 72 ? -4.099 -2.580 2.312 1.00 93.44 72 ARG A O 1
ATOM 606 N N . LEU A 1 73 ? -5.549 -1.279 1.207 1.00 94.19 73 LEU A N 1
ATOM 607 C CA . LEU A 1 73 ? -4.852 -1.362 -0.080 1.00 94.19 73 LEU A CA 1
ATOM 608 C C . LEU A 1 73 ? -3.429 -0.796 0.013 1.00 94.19 73 LEU A C 1
ATOM 610 O O . LEU A 1 73 ? -2.494 -1.384 -0.529 1.00 94.19 73 LEU A O 1
ATOM 614 N N . LEU A 1 74 ? -3.249 0.314 0.739 1.00 94.88 74 LEU A N 1
ATOM 615 C CA . LEU A 1 74 ? -1.923 0.875 1.000 1.00 94.88 74 LEU A CA 1
ATOM 616 C C . LEU A 1 74 ? -1.046 -0.099 1.802 1.00 94.88 74 LEU A C 1
ATOM 618 O O . LEU A 1 74 ? 0.137 -0.255 1.499 1.00 94.88 74 LEU A O 1
ATOM 622 N N . TYR A 1 75 ? -1.626 -0.749 2.814 1.00 94.19 75 TYR A N 1
ATOM 623 C CA . TYR A 1 75 ? -0.946 -1.741 3.641 1.00 94.19 75 TYR A CA 1
ATOM 624 C C . TYR A 1 75 ? -0.491 -2.951 2.813 1.00 94.19 75 TYR A C 1
ATOM 626 O O . TYR A 1 75 ? 0.689 -3.303 2.855 1.00 94.19 75 TYR A O 1
ATOM 634 N N . ASP A 1 76 ? -1.400 -3.546 2.038 1.00 92.00 76 ASP A N 1
ATOM 635 C CA . ASP A 1 76 ? -1.141 -4.748 1.241 1.00 92.00 76 ASP A CA 1
ATOM 636 C C . ASP A 1 76 ? -0.039 -4.486 0.198 1.00 92.00 76 ASP A C 1
ATOM 638 O O . ASP A 1 76 ? 0.941 -5.233 0.124 1.00 92.00 76 ASP A O 1
ATOM 642 N N . ALA A 1 77 ? -0.126 -3.366 -0.531 1.00 91.12 77 ALA A N 1
ATOM 643 C CA . ALA A 1 77 ? 0.890 -2.982 -1.510 1.00 91.12 77 ALA A CA 1
ATOM 644 C C . ALA A 1 77 ? 2.248 -2.666 -0.854 1.00 91.12 77 ALA A C 1
ATOM 646 O O . ALA A 1 77 ? 3.307 -3.022 -1.375 1.00 91.12 77 ALA A O 1
ATOM 647 N N . GLY A 1 78 ? 2.240 -2.022 0.318 1.00 90.88 78 GLY A N 1
ATOM 648 C CA . GLY A 1 78 ? 3.462 -1.734 1.063 1.00 90.88 78 GLY A CA 1
ATOM 649 C C . GLY A 1 78 ? 4.164 -3.001 1.569 1.00 90.88 78 GLY A C 1
ATOM 650 O O . GLY A 1 78 ? 5.386 -3.103 1.454 1.00 90.88 78 GLY A O 1
ATOM 651 N N . ILE A 1 79 ? 3.413 -3.986 2.081 1.00 89.62 79 ILE A N 1
ATOM 652 C CA . ILE A 1 79 ? 3.963 -5.288 2.492 1.00 89.62 79 ILE A CA 1
ATOM 653 C C . ILE A 1 79 ? 4.581 -6.011 1.300 1.00 89.62 79 ILE A C 1
ATOM 655 O O . ILE A 1 79 ? 5.702 -6.508 1.410 1.00 89.62 79 ILE A O 1
ATOM 659 N N . GLU A 1 80 ? 3.900 -6.034 0.154 1.00 88.25 80 GLU A N 1
ATOM 660 C CA . GLU A 1 80 ? 4.432 -6.662 -1.055 1.00 88.25 80 GLU A CA 1
ATOM 661 C C . GLU A 1 80 ? 5.785 -6.054 -1.455 1.00 88.25 80 GLU A C 1
ATOM 663 O O . GLU A 1 80 ? 6.733 -6.775 -1.780 1.00 88.25 80 GLU A O 1
ATOM 668 N N . PHE A 1 81 ? 5.914 -4.728 -1.384 1.00 87.12 81 PHE A N 1
ATOM 669 C CA . PHE A 1 81 ? 7.167 -4.049 -1.707 1.00 87.12 81 PHE A CA 1
ATOM 670 C C . PHE A 1 81 ? 8.262 -4.311 -0.684 1.00 87.12 81 PHE A C 1
ATOM 672 O O . PHE A 1 81 ? 9.397 -4.550 -1.089 1.00 87.12 81 PHE A O 1
ATOM 679 N N . LEU A 1 82 ? 7.935 -4.327 0.609 1.00 84.19 82 LEU A N 1
ATOM 680 C CA . LEU A 1 82 ? 8.878 -4.716 1.659 1.00 84.19 82 LEU A CA 1
ATOM 681 C C . LEU A 1 82 ? 9.366 -6.156 1.494 1.00 84.19 82 LEU A C 1
ATOM 683 O O . LEU A 1 82 ? 10.523 -6.442 1.776 1.00 84.19 82 LEU A O 1
ATOM 687 N N . MET A 1 83 ? 8.510 -7.073 1.046 1.00 83.69 83 MET A N 1
ATOM 688 C CA . MET A 1 83 ? 8.909 -8.458 0.800 1.00 83.69 83 MET A CA 1
ATOM 689 C C . MET A 1 83 ? 9.814 -8.594 -0.428 1.00 83.69 83 MET A C 1
ATOM 691 O O . MET A 1 83 ? 10.752 -9.388 -0.405 1.00 83.69 83 MET A O 1
ATOM 695 N N . LYS A 1 84 ? 9.538 -7.834 -1.495 1.00 83.94 84 LYS A N 1
ATOM 696 C CA . LYS A 1 84 ? 10.318 -7.863 -2.744 1.00 83.94 84 LYS A CA 1
ATOM 697 C C . LYS A 1 84 ? 11.653 -7.130 -2.632 1.00 83.94 84 LYS A C 1
ATOM 699 O O . LYS A 1 84 ? 12.635 -7.575 -3.216 1.00 83.94 84 LYS A O 1
ATOM 704 N N . ASP A 1 85 ? 11.691 -6.030 -1.889 1.00 79.56 85 ASP A N 1
ATOM 705 C CA . ASP A 1 85 ? 12.899 -5.249 -1.639 1.00 79.56 85 ASP A CA 1
ATOM 706 C C . ASP A 1 85 ? 12.968 -4.829 -0.160 1.00 79.56 85 ASP A C 1
ATOM 708 O O . ASP A 1 85 ? 12.628 -3.699 0.184 1.00 79.56 85 ASP A O 1
ATOM 712 N N . PRO A 1 86 ? 13.412 -5.719 0.748 1.00 75.50 86 PRO A N 1
ATOM 713 C CA . PRO A 1 86 ? 13.465 -5.415 2.179 1.00 75.50 86 PRO A CA 1
ATOM 714 C C . PRO A 1 86 ? 14.418 -4.275 2.552 1.00 75.50 86 PRO A C 1
ATOM 716 O O . PRO A 1 86 ? 14.267 -3.694 3.624 1.00 75.50 86 PRO A O 1
ATOM 719 N N . LYS A 1 87 ? 15.414 -3.972 1.705 1.00 71.50 87 LYS A N 1
ATOM 720 C CA . LYS A 1 87 ? 16.421 -2.933 1.975 1.00 71.50 87 LYS A CA 1
ATOM 721 C C . LYS A 1 87 ? 15.921 -1.540 1.604 1.00 71.50 87 LYS A C 1
ATOM 723 O O . LYS A 1 87 ? 16.237 -0.591 2.314 1.00 71.50 87 LYS A O 1
ATOM 728 N N . ASN A 1 88 ? 15.147 -1.421 0.523 1.00 67.12 88 ASN A N 1
ATOM 729 C CA . ASN A 1 88 ? 14.615 -0.133 0.056 1.00 67.12 88 ASN A CA 1
ATOM 730 C C . ASN A 1 88 ? 13.101 0.019 0.252 1.00 67.12 88 ASN A C 1
ATOM 732 O O . ASN A 1 88 ? 12.530 1.066 -0.073 1.00 67.12 88 ASN A O 1
ATOM 736 N N . GLY A 1 89 ? 12.434 -1.026 0.734 1.00 68.19 89 GLY A N 1
ATOM 737 C CA . GLY A 1 89 ? 11.018 -1.018 1.042 1.00 68.19 89 GLY A CA 1
ATOM 738 C C . GLY A 1 89 ? 10.728 -0.083 2.213 1.00 68.19 89 GLY A C 1
ATOM 739 O O . GLY A 1 89 ? 11.401 -0.093 3.243 1.00 68.19 89 GLY A O 1
ATOM 740 N N . ASP A 1 90 ? 9.713 0.754 2.039 1.00 77.75 90 ASP A N 1
ATOM 741 C CA . ASP A 1 90 ? 9.401 1.822 2.976 1.00 77.75 90 ASP A CA 1
ATOM 742 C C . ASP A 1 90 ? 8.501 1.302 4.103 1.00 77.75 90 ASP A C 1
ATOM 744 O O . ASP A 1 90 ? 7.273 1.244 3.984 1.00 77.75 90 ASP A O 1
ATOM 748 N N . SER A 1 91 ? 9.128 0.880 5.205 1.00 85.31 91 SER A N 1
ATOM 749 C CA . SER A 1 91 ? 8.398 0.378 6.376 1.00 85.31 91 SER A CA 1
ATOM 750 C C . SER A 1 91 ? 7.462 1.429 6.981 1.00 85.31 91 SER A C 1
ATOM 752 O O . SER A 1 91 ? 6.441 1.067 7.568 1.00 85.31 91 SER A O 1
ATOM 754 N N . GLU A 1 92 ? 7.741 2.718 6.764 1.00 89.50 92 GLU A N 1
ATOM 755 C CA . GLU A 1 92 ? 6.914 3.819 7.250 1.00 89.50 92 GLU A CA 1
ATOM 756 C C . GLU A 1 92 ? 5.522 3.799 6.607 1.00 89.50 92 GLU A C 1
ATOM 758 O O . GLU A 1 92 ? 4.524 4.049 7.288 1.00 89.50 92 GLU A O 1
ATOM 763 N N . VAL 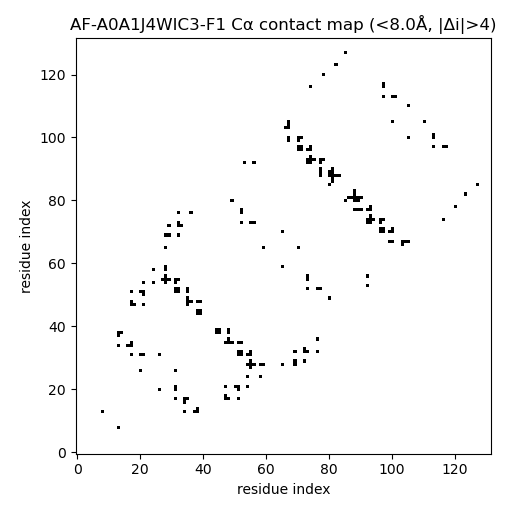A 1 93 ? 5.432 3.448 5.318 1.00 91.75 93 VAL A N 1
ATOM 764 C CA . VAL A 1 93 ? 4.157 3.331 4.588 1.00 91.75 93 VAL A CA 1
ATOM 765 C C . VAL A 1 93 ? 3.265 2.276 5.236 1.00 91.75 93 VAL A C 1
ATOM 767 O O . VAL A 1 93 ? 2.091 2.528 5.514 1.00 91.75 93 VAL A O 1
ATOM 770 N N . VAL A 1 94 ? 3.831 1.102 5.516 1.00 92.25 94 VAL A N 1
ATOM 771 C CA . VAL A 1 94 ? 3.095 -0.034 6.083 1.00 92.25 94 VAL A CA 1
ATOM 772 C C . VAL A 1 94 ? 2.671 0.240 7.518 1.00 92.25 94 VAL A C 1
ATOM 774 O O . VAL A 1 94 ? 1.533 -0.036 7.901 1.00 92.25 94 VAL A O 1
ATOM 777 N N . GLU A 1 95 ? 3.562 0.813 8.322 1.00 92.25 95 GLU A N 1
ATOM 778 C CA . GLU A 1 95 ? 3.258 1.159 9.708 1.00 92.25 95 GLU A CA 1
ATOM 779 C C . GLU A 1 95 ? 2.189 2.247 9.805 1.00 92.25 95 GLU A C 1
ATOM 781 O O . GLU A 1 95 ? 1.272 2.140 10.626 1.00 92.25 95 GLU A O 1
ATOM 786 N N . PHE A 1 96 ? 2.262 3.256 8.935 1.00 94.00 96 PHE A N 1
ATOM 787 C CA . PHE A 1 96 ? 1.238 4.283 8.817 1.00 94.00 96 PHE A CA 1
ATOM 788 C C . PHE A 1 96 ? -0.117 3.684 8.434 1.00 94.00 96 PHE A C 1
ATOM 790 O O . PHE A 1 96 ? -1.103 3.920 9.134 1.00 94.00 96 PHE A O 1
ATOM 797 N N . ALA A 1 97 ? -0.164 2.879 7.369 1.00 93.69 97 ALA A N 1
ATOM 798 C CA . ALA A 1 97 ? -1.394 2.265 6.884 1.00 93.69 97 ALA A CA 1
ATOM 799 C C . ALA A 1 97 ? -2.044 1.394 7.968 1.00 93.69 97 ALA 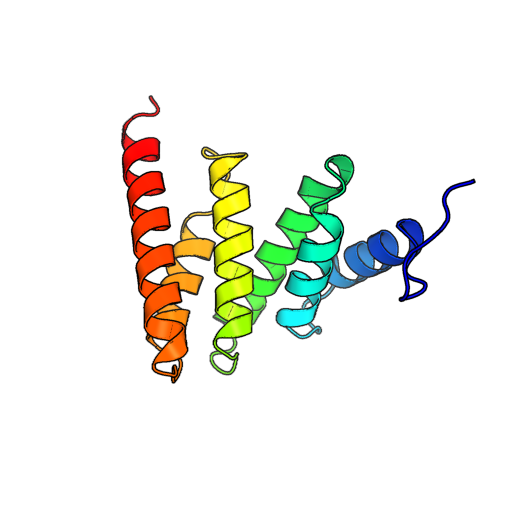A C 1
ATOM 801 O O . ALA A 1 97 ? -3.225 1.550 8.279 1.00 93.69 97 ALA A O 1
ATOM 802 N N . PHE A 1 98 ? -1.248 0.554 8.635 1.00 94.25 98 PHE A N 1
ATOM 803 C CA . PHE A 1 98 ? -1.724 -0.294 9.724 1.00 94.25 98 PHE A CA 1
ATOM 804 C C . PHE A 1 98 ? -2.247 0.513 10.917 1.00 94.25 98 PHE A C 1
ATOM 806 O O . PHE A 1 98 ? -3.274 0.173 11.510 1.00 94.25 98 PHE A O 1
ATOM 813 N N . LYS A 1 99 ? -1.551 1.593 11.294 1.00 93.31 99 LYS A N 1
ATOM 814 C CA . LYS A 1 99 ? -2.017 2.502 12.347 1.00 93.31 99 LYS A CA 1
ATOM 815 C C . LYS A 1 99 ? -3.376 3.093 11.973 1.00 93.31 99 LYS A C 1
ATOM 817 O O . LYS A 1 99 ? -4.294 3.025 12.787 1.00 93.31 99 LYS A O 1
ATOM 822 N N . LYS A 1 100 ? -3.524 3.577 10.739 1.00 93.69 100 LYS A N 1
ATOM 823 C CA . LYS A 1 100 ? -4.767 4.176 10.251 1.00 93.69 100 LYS A CA 1
ATOM 824 C C . LYS A 1 100 ? -5.921 3.188 10.163 1.00 93.69 100 LYS A C 1
ATOM 826 O O . LYS A 1 100 ? -6.987 3.503 10.671 1.00 93.69 100 LYS A O 1
ATOM 831 N N . MET A 1 101 ? -5.701 1.958 9.699 1.00 92.50 101 MET A N 1
ATOM 832 C CA . MET A 1 101 ? -6.726 0.900 9.710 1.00 92.50 101 MET A CA 1
ATOM 833 C C . MET A 1 101 ? -7.353 0.669 11.096 1.00 92.50 101 MET A C 1
ATOM 835 O O . MET A 1 101 ? -8.539 0.354 11.188 1.00 92.50 101 MET A O 1
ATOM 839 N N . LYS A 1 102 ? -6.571 0.820 12.176 1.00 90.25 102 LYS A N 1
ATOM 840 C CA . LYS A 1 102 ? -7.064 0.702 13.560 1.00 90.25 102 LYS A CA 1
ATOM 841 C C . LYS A 1 102 ? -7.791 1.952 14.058 1.00 90.25 102 LYS A C 1
ATOM 843 O O . LYS A 1 102 ? -8.636 1.835 14.939 1.00 90.25 102 LYS A O 1
ATOM 848 N N . GLU A 1 103 ? -7.415 3.126 13.558 1.00 89.38 103 GLU A N 1
ATOM 849 C CA . GLU A 1 103 ? -8.011 4.417 13.927 1.00 89.38 103 GLU A CA 1
ATOM 850 C C . GLU A 1 103 ? -9.319 4.680 13.166 1.00 89.38 103 GLU A C 1
ATOM 852 O O . GLU A 1 103 ? -10.232 5.307 13.702 1.00 89.38 103 GLU A O 1
ATOM 857 N N . THR A 1 104 ? -9.444 4.182 11.933 1.00 85.56 104 THR A N 1
ATOM 858 C CA . THR A 1 104 ? -10.668 4.297 11.138 1.00 85.56 104 THR A CA 1
ATOM 859 C C . THR A 1 104 ? -11.806 3.526 11.801 1.00 85.56 104 THR A C 1
ATOM 861 O O . THR A 1 104 ? -11.622 2.408 12.275 1.00 85.56 104 THR A O 1
ATOM 864 N N . LYS A 1 105 ? -13.028 4.072 11.787 1.00 77.19 105 LYS A N 1
ATOM 865 C CA . LYS A 1 105 ? -14.224 3.367 12.273 1.00 77.19 105 LYS A CA 1
ATOM 866 C C . LYS A 1 105 ? -14.420 2.059 11.491 1.00 77.19 105 LYS A C 1
ATOM 868 O O . LYS A 1 105 ? -14.906 2.065 10.362 1.00 77.19 105 LYS A O 1
ATOM 873 N N . TYR A 1 106 ? -14.052 0.928 12.090 1.00 76.00 106 TYR A N 1
ATOM 874 C CA . TYR A 1 106 ? -14.087 -0.380 11.442 1.00 76.00 106 TYR A CA 1
ATOM 875 C C . TYR A 1 106 ? -15.254 -1.244 11.941 1.00 76.00 106 TYR A C 1
ATOM 877 O O . TYR A 1 106 ? -15.749 -1.109 13.058 1.00 76.00 106 TYR A O 1
ATOM 885 N N . LYS A 1 107 ? -15.733 -2.148 11.079 1.00 82.69 107 LYS A N 1
ATOM 886 C CA . LYS A 1 107 ? -16.794 -3.112 11.409 1.00 82.69 107 LYS A CA 1
ATOM 887 C C . LYS A 1 107 ? -16.172 -4.375 12.009 1.00 82.69 107 LYS A C 1
ATOM 889 O O . LYS A 1 107 ? -15.014 -4.676 11.741 1.00 82.69 107 LYS A O 1
ATOM 894 N N . ARG A 1 108 ? -16.958 -5.195 12.722 1.00 82.06 108 ARG A N 1
ATOM 895 C CA . ARG A 1 108 ? -16.507 -6.501 13.259 1.00 82.06 108 ARG A CA 1
ATOM 896 C C . ARG A 1 108 ? -15.821 -7.377 12.198 1.00 82.06 108 ARG A C 1
ATOM 898 O O . ARG A 1 108 ? -14.826 -8.025 12.497 1.00 82.06 108 ARG A O 1
ATOM 905 N N . LYS A 1 109 ? -16.298 -7.320 10.946 1.00 82.12 109 LYS A N 1
ATOM 906 C CA . LYS A 1 109 ? -15.708 -8.026 9.794 1.00 82.12 109 LYS A CA 1
ATOM 907 C C . LYS A 1 109 ? -14.261 -7.612 9.465 1.00 82.12 109 LYS A C 1
ATOM 909 O O . LYS A 1 109 ? -13.534 -8.401 8.882 1.00 82.12 109 LYS A O 1
ATOM 914 N N . HIS A 1 110 ? -13.829 -6.411 9.854 1.00 89.75 110 HIS A N 1
ATOM 915 C CA . HIS A 1 110 ? -12.470 -5.910 9.620 1.00 89.75 110 HIS A CA 1
ATOM 916 C C . HIS A 1 110 ? -11.483 -6.314 10.725 1.00 89.75 110 HIS A C 1
ATOM 918 O O . HIS A 1 110 ? -10.283 -6.281 10.486 1.00 89.75 110 HIS A O 1
ATOM 924 N N . MET A 1 111 ? -11.947 -6.720 11.918 1.00 86.50 111 MET A N 1
ATOM 925 C CA . MET A 1 111 ? -11.037 -7.114 13.008 1.00 86.50 111 MET A CA 1
ATOM 926 C C . MET A 1 111 ? -10.142 -8.286 12.614 1.00 86.50 111 MET A C 1
ATOM 928 O O . MET A 1 111 ? -8.965 -8.302 12.960 1.00 86.50 111 MET A O 1
ATOM 932 N N . ARG A 1 112 ? -10.690 -9.240 11.854 1.00 91.00 112 ARG A N 1
ATOM 933 C CA . ARG A 1 112 ? -9.914 -10.355 11.316 1.00 91.00 112 ARG A CA 1
ATOM 934 C C . ARG A 1 112 ? -8.787 -9.86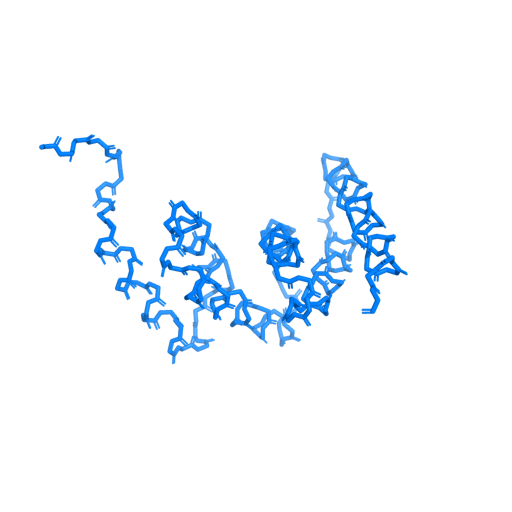3 10.403 1.00 91.00 112 ARG A C 1
ATOM 936 O O . ARG A 1 112 ? -7.656 -10.289 10.582 1.00 91.00 112 ARG A O 1
ATOM 943 N N . ILE A 1 113 ? -9.087 -8.915 9.513 1.00 90.94 113 ILE A N 1
ATOM 944 C CA . ILE A 1 113 ? -8.103 -8.313 8.602 1.00 90.94 113 ILE A CA 1
ATOM 945 C C . ILE A 1 113 ? -7.019 -7.585 9.403 1.00 90.94 113 ILE A C 1
ATOM 947 O O . ILE A 1 113 ? -5.842 -7.828 9.188 1.00 90.94 113 ILE A O 1
ATOM 951 N N . ILE A 1 114 ? -7.394 -6.756 10.385 1.00 89.56 114 ILE A N 1
ATOM 952 C CA . ILE A 1 114 ? -6.425 -6.056 11.247 1.00 89.56 114 ILE A CA 1
ATOM 953 C C . ILE A 1 114 ? -5.506 -7.056 11.965 1.00 89.56 114 ILE A C 1
ATOM 955 O O . ILE A 1 114 ? -4.303 -6.821 12.074 1.00 89.56 114 ILE A O 1
ATOM 959 N N . PHE A 1 115 ? -6.050 -8.169 12.458 1.00 91.00 115 PHE A N 1
ATOM 960 C CA . PHE A 1 115 ? -5.254 -9.202 13.114 1.00 91.00 115 PHE A CA 1
ATOM 961 C C . PHE A 1 115 ? -4.286 -9.892 12.140 1.00 91.00 115 PHE A C 1
ATOM 963 O O . PHE A 1 115 ? -3.104 -10.023 12.450 1.00 91.00 115 PHE A O 1
ATOM 970 N N . GLU A 1 116 ? -4.758 -10.274 10.952 1.00 91.06 116 GLU A N 1
ATOM 971 C CA . GLU A 1 116 ? -3.932 -10.876 9.898 1.00 91.06 116 GLU A CA 1
ATOM 972 C C . GLU A 1 116 ? -2.808 -9.918 9.457 1.00 91.06 116 GLU A C 1
ATOM 974 O O . GLU A 1 116 ? -1.639 -10.306 9.458 1.00 91.06 116 GLU A O 1
ATOM 979 N N . SER A 1 117 ? -3.123 -8.639 9.219 1.00 90.38 117 SER A N 1
ATOM 980 C CA . SER A 1 117 ? -2.138 -7.586 8.936 1.00 90.38 117 SER A CA 1
ATOM 981 C C . SER A 1 117 ? -1.118 -7.437 10.073 1.00 90.38 117 SER A C 1
ATOM 983 O O . SER A 1 117 ? 0.086 -7.344 9.852 1.00 90.38 117 SER A O 1
ATOM 985 N N . TRP A 1 118 ? -1.546 -7.467 11.335 1.00 89.88 118 TRP A N 1
ATOM 986 C CA . TRP A 1 118 ? -0.601 -7.404 12.451 1.00 89.88 118 TRP A CA 1
ATOM 987 C C . TRP A 1 118 ? 0.385 -8.583 12.455 1.00 89.88 118 TRP A C 1
ATOM 989 O O . TRP A 1 118 ? 1.584 -8.387 12.683 1.00 89.88 118 TRP A O 1
ATOM 999 N N . CYS A 1 119 ? -0.105 -9.795 12.183 1.00 90.19 119 CYS A N 1
ATOM 1000 C CA . CYS A 1 119 ? 0.726 -10.990 12.078 1.00 90.19 119 CYS A CA 1
ATOM 1001 C C . CYS A 1 119 ? 1.743 -10.882 10.933 1.00 90.19 119 CYS A C 1
ATOM 1003 O O . CYS A 1 119 ? 2.915 -11.196 11.149 1.00 90.19 119 CYS A O 1
ATOM 1005 N N . GLU A 1 120 ? 1.341 -10.400 9.755 1.00 87.62 120 GLU A N 1
ATOM 1006 C CA . GLU A 1 120 ? 2.255 -10.201 8.621 1.00 87.62 120 GLU A CA 1
ATOM 1007 C C . GLU A 1 120 ? 3.340 -9.165 8.932 1.00 87.62 120 GLU A C 1
ATOM 1009 O O . GLU A 1 120 ? 4.533 -9.434 8.763 1.00 87.62 120 GLU A O 1
ATOM 1014 N N . LEU A 1 121 ? 2.968 -8.028 9.528 1.00 84.25 121 LEU A N 1
ATOM 1015 C CA . LEU A 1 121 ? 3.942 -7.020 9.953 1.00 84.25 121 LEU A CA 1
ATOM 1016 C C . LEU A 1 121 ? 4.950 -7.587 10.969 1.00 84.25 121 LEU A C 1
ATOM 1018 O O . LEU A 1 121 ? 6.137 -7.254 10.938 1.00 84.25 121 LEU A O 1
ATOM 1022 N N . LYS A 1 122 ? 4.501 -8.458 11.882 1.00 85.06 122 LYS A N 1
ATOM 1023 C CA . LYS A 1 122 ? 5.380 -9.138 12.845 1.00 85.06 122 LYS A CA 1
ATOM 1024 C C . LYS A 1 122 ? 6.340 -10.106 12.162 1.00 85.06 122 LYS A C 1
ATOM 1026 O O . LYS A 1 122 ? 7.527 -10.065 12.483 1.00 85.06 122 LYS A O 1
ATOM 1031 N N . LYS A 1 123 ? 5.861 -10.930 11.223 1.00 84.19 123 LYS A N 1
ATOM 1032 C CA . LYS A 1 123 ? 6.712 -11.831 10.428 1.00 84.19 123 LYS A CA 1
ATOM 1033 C C . LYS A 1 123 ? 7.797 -11.039 9.706 1.00 84.19 123 LYS A C 1
ATOM 1035 O O . LYS A 1 123 ? 8.972 -11.379 9.835 1.00 84.19 123 LYS A O 1
ATOM 1040 N N . PHE A 1 124 ? 7.425 -9.938 9.050 1.00 77.75 124 PHE A N 1
ATOM 1041 C CA . PHE A 1 124 ? 8.381 -9.052 8.391 1.00 77.75 124 PHE A CA 1
ATOM 1042 C C . PHE A 1 124 ? 9.419 -8.489 9.370 1.00 77.75 124 PHE A C 1
ATOM 1044 O O . PHE A 1 124 ? 10.616 -8.642 9.149 1.00 77.75 124 PHE A O 1
ATOM 1051 N N . ARG A 1 125 ? 8.996 -7.906 10.499 1.00 78.19 125 ARG A N 1
ATOM 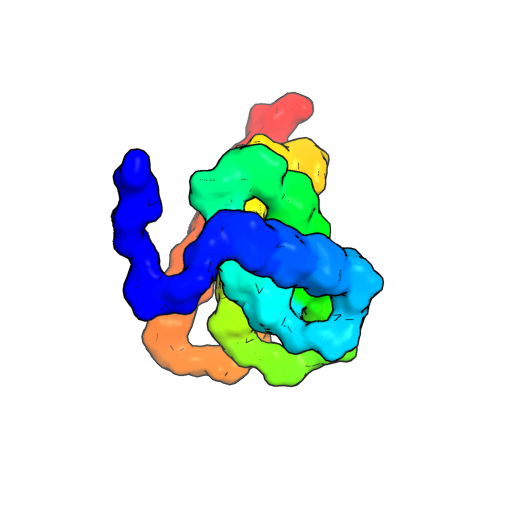1052 C CA . ARG A 1 125 ? 9.927 -7.371 11.513 1.00 78.19 125 ARG A CA 1
ATOM 1053 C C . ARG A 1 125 ? 10.884 -8.437 12.055 1.00 78.19 125 ARG A C 1
ATOM 1055 O O . ARG A 1 125 ? 12.025 -8.125 12.382 1.00 78.19 125 ARG A O 1
ATOM 1062 N N . CYS A 1 126 ? 10.434 -9.684 12.173 1.00 79.88 126 CYS A N 1
ATOM 1063 C CA . CYS A 1 126 ? 11.287 -10.806 12.559 1.00 79.88 126 CYS A CA 1
ATOM 1064 C C . CYS A 1 126 ? 12.288 -11.188 11.459 1.00 79.88 126 CYS A C 1
ATOM 1066 O O . CYS A 1 126 ? 13.430 -11.503 11.786 1.00 79.88 126 CYS A O 1
ATOM 1068 N N . LEU A 1 127 ? 11.886 -11.146 10.186 1.00 70.88 127 LEU A N 1
ATOM 1069 C CA . LEU A 1 127 ? 12.765 -11.392 9.039 1.00 70.88 127 LEU A CA 1
ATOM 1070 C C . LEU A 1 127 ? 13.814 -10.285 8.877 1.00 70.88 127 LEU A C 1
ATOM 1072 O O . LEU A 1 127 ? 14.991 -10.594 8.734 1.00 70.88 127 LEU A O 1
ATOM 1076 N N . ALA A 1 128 ? 13.420 -9.014 8.988 1.00 67.81 128 ALA A N 1
ATOM 1077 C CA . ALA A 1 128 ? 14.323 -7.867 8.875 1.00 67.81 128 ALA A CA 1
ATOM 1078 C C . ALA A 1 128 ? 15.453 -7.900 9.918 1.00 67.81 128 ALA A C 1
ATOM 1080 O O . ALA A 1 128 ? 16.596 -7.608 9.596 1.00 67.81 128 ALA A O 1
ATOM 1081 N N . LYS A 1 129 ? 15.165 -8.344 11.150 1.00 67.69 129 LYS A N 1
ATOM 1082 C CA . LYS A 1 129 ? 16.178 -8.534 12.209 1.00 67.69 129 LYS A CA 1
ATOM 1083 C C . LYS A 1 129 ? 17.196 -9.645 11.926 1.00 67.69 129 LYS A C 1
ATOM 1085 O O . LYS A 1 129 ? 18.185 -9.741 12.642 1.00 67.69 129 LYS A O 1
ATOM 1090 N N . ARG A 1 130 ? 16.912 -10.533 10.970 1.00 66.75 130 ARG A N 1
ATOM 1091 C CA . ARG A 1 130 ? 17.779 -11.659 10.587 1.00 66.75 130 ARG A CA 1
ATOM 1092 C C . ARG A 1 130 ? 18.594 -11.375 9.325 1.00 66.75 130 ARG A C 1
ATOM 1094 O O . ARG A 1 130 ? 19.426 -12.204 8.968 1.00 66.75 130 ARG A O 1
ATOM 1101 N N . LEU A 1 131 ? 18.337 -10.260 8.640 1.00 54.50 131 LEU A N 1
ATOM 1102 C CA . LEU A 1 131 ? 19.146 -9.815 7.511 1.00 54.50 131 LEU A CA 1
ATOM 1103 C C . LEU A 1 131 ? 20.381 -9.073 8.064 1.00 54.50 131 LEU 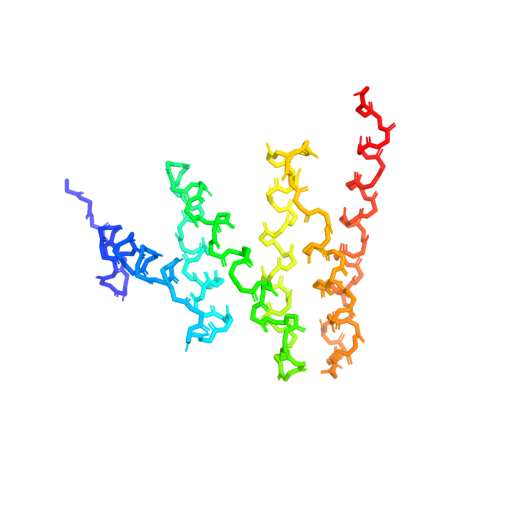A C 1
ATOM 1105 O O . LEU A 1 131 ? 20.207 -8.257 8.969 1.00 54.50 131 LEU A O 1
ATOM 1109 N N . PRO A 1 132 ? 21.598 -9.400 7.591 1.00 50.72 132 PRO A N 1
ATOM 1110 C CA . PRO A 1 132 ? 22.848 -8.805 8.065 1.00 50.72 132 PRO A CA 1
ATOM 1111 C C . PRO A 1 132 ? 22.985 -7.323 7.704 1.00 50.72 132 PRO A C 1
ATOM 1113 O O . PRO A 1 132 ? 22.448 -6.910 6.645 1.00 50.72 132 PRO A O 1
#

Foldseek 3Di:
DDDDDPPPDDPVNLVVQLVVLLVDLPDALVSLLVSLVVCVVPPVCLVSSVSSLVSSLVSCVVDLPDALVSLLSSQVSLLVQCVVPVPPRDVVSNVVSLVSNVVHPDDPVCVVVSVVSVVSNVVSVVVSVVDD

Radius of gyration: 15.52 Å; Cα contacts (8 Å, |Δi|>4): 119; chains: 1; bounding box: 40×29×44 Å

Mean predicted aligned error: 7.0 Å

Solvent-accessible surface area (backbone atoms only — not comparable to full-atom values): 7688 Å² total; per-residue (Å²): 137,94,81,89,64,102,75,79,75,44,72,66,60,52,50,53,50,48,59,56,50,63,74,54,85,86,64,60,48,52,59,32,42,54,49,26,64,67,42,66,85,39,75,93,42,48,72,57,33,53,47,20,49,54,47,24,48,58,49,49,75,76,42,88,83,70,55,52,66,50,27,46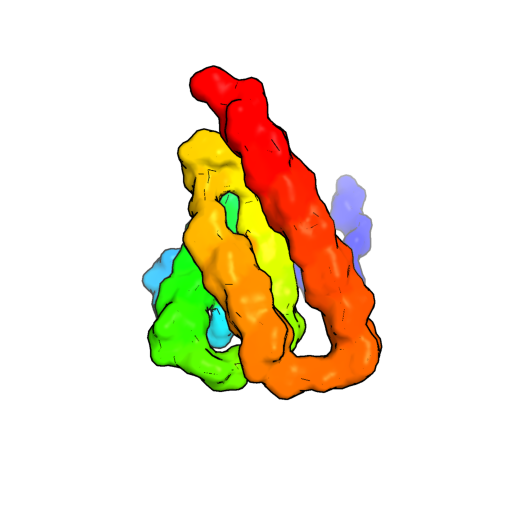,50,47,23,55,56,32,48,54,42,31,71,76,34,66,88,80,31,57,64,65,54,28,55,49,20,54,53,45,44,72,71,37,96,70,55,81,83,45,54,60,53,54,50,53,52,52,52,53,54,48,53,49,57,58,52,59,73,70,55,133

Nearest PDB structures (foldseek):
  5m73-assembly1_C  TM=3.882E-01  e=1.074E+00  Homo sapiens
  5om0-assembly2_B  TM=3.517E-01  e=5.258E+00  Homo sapiens
  5lg4-assembly1_A  TM=2.469E-01  e=4.283E+00  Saccharomyces cerevisiae S288C
  7q83-assembly1_B  TM=2.645E-01  e=6.454E+00  Saccharomyces cerevisiae S288C